Protein AF-A0A967PA92-F1 (afdb_monomer_lite)

pLDDT: mean 90.7, std 7.4, range [64.31, 98.38]

Structure (mmCIF, N/CA/C/O backbone):
data_AF-A0A967PA92-F1
#
_entry.id   AF-A0A967PA92-F1
#
loop_
_atom_site.group_PDB
_atom_site.id
_atom_site.type_symbol
_atom_site.label_atom_id
_atom_site.label_alt_id
_atom_site.label_comp_id
_atom_site.label_asym_id
_atom_site.label_entity_id
_atom_site.label_seq_id
_atom_site.pdbx_PDB_ins_code
_atom_site.Cartn_x
_atom_site.Cartn_y
_atom_site.Cartn_z
_atom_site.occupancy
_atom_site.B_iso_or_equiv
_atom_site.auth_seq_id
_atom_site.auth_comp_id
_atom_site.auth_asym_id
_atom_site.auth_atom_id
_atom_site.pdbx_PDB_model_num
ATOM 1 N N . VAL A 1 1 ? 5.724 5.501 8.986 1.00 80.69 1 VAL A N 1
ATOM 2 C CA . VAL A 1 1 ? 5.307 6.779 9.584 1.00 80.69 1 VAL A CA 1
ATOM 3 C C . VAL A 1 1 ? 6.358 7.820 9.243 1.00 80.69 1 VAL A C 1
ATOM 5 O O . VAL A 1 1 ? 7.495 7.648 9.671 1.00 80.69 1 VAL A O 1
ATOM 8 N N . PRO A 1 2 ? 6.026 8.821 8.412 1.00 82.19 2 PRO A N 1
ATOM 9 C CA . PRO A 1 2 ? 6.960 9.887 8.060 1.00 82.19 2 PRO A CA 1
ATOM 10 C C . PRO A 1 2 ? 7.237 10.781 9.272 1.00 82.19 2 PRO A C 1
ATOM 12 O O . PRO A 1 2 ? 6.297 11.214 9.942 1.00 82.19 2 PRO A O 1
ATOM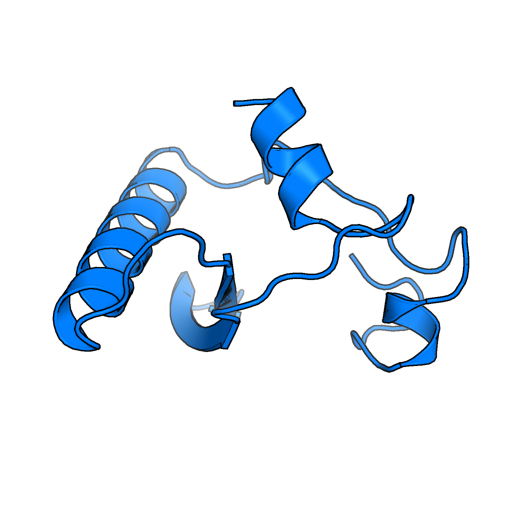 15 N N . LYS A 1 3 ? 8.509 11.106 9.534 1.00 82.00 3 LYS A N 1
ATOM 16 C CA . LYS A 1 3 ? 8.895 11.984 10.656 1.00 82.00 3 LYS A CA 1
ATOM 17 C C . LYS A 1 3 ? 8.390 13.425 10.483 1.00 82.00 3 LYS A C 1
ATOM 19 O O . LYS A 1 3 ? 8.134 14.109 11.466 1.00 82.00 3 LYS A O 1
ATOM 24 N N . ARG A 1 4 ? 8.187 13.868 9.237 1.00 78.06 4 ARG A N 1
ATOM 25 C CA . ARG A 1 4 ? 7.759 15.235 8.872 1.00 78.06 4 ARG A CA 1
ATOM 26 C C . ARG A 1 4 ? 6.243 15.382 8.673 1.00 78.06 4 ARG A C 1
ATOM 28 O O . ARG A 1 4 ? 5.784 16.359 8.095 1.00 78.06 4 ARG A O 1
ATOM 35 N N . GLY A 1 5 ? 5.451 14.403 9.117 1.00 78.81 5 GLY A N 1
ATOM 36 C CA . GLY A 1 5 ? 3.984 14.432 9.054 1.00 78.81 5 GLY A CA 1
ATOM 37 C C . GLY A 1 5 ? 3.375 14.048 7.699 1.00 78.81 5 GLY A C 1
ATOM 38 O O . GLY A 1 5 ? 2.282 13.482 7.684 1.00 78.81 5 GLY A O 1
ATOM 39 N N . PHE A 1 6 ? 4.082 14.260 6.584 1.00 83.50 6 PHE A N 1
ATOM 40 C CA . PHE A 1 6 ? 3.651 13.861 5.239 1.00 83.50 6 PHE A CA 1
ATOM 41 C C . PHE A 1 6 ? 4.687 12.965 4.543 1.00 83.50 6 PHE A C 1
ATOM 43 O O . PHE A 1 6 ? 5.881 13.065 4.815 1.00 83.50 6 PHE A O 1
ATOM 50 N N . TYR A 1 7 ? 4.229 12.065 3.665 1.00 82.25 7 TYR A N 1
ATOM 51 C CA . TYR A 1 7 ? 5.092 11.129 2.933 1.00 82.25 7 TYR A CA 1
ATOM 52 C C . TYR A 1 7 ? 5.517 11.714 1.577 1.00 82.25 7 TYR A C 1
ATOM 54 O O . TYR A 1 7 ? 5.085 11.264 0.513 1.00 82.25 7 TYR A O 1
ATOM 62 N N . ASP A 1 8 ? 6.322 12.776 1.643 1.00 84.50 8 ASP A N 1
ATOM 63 C CA . ASP A 1 8 ? 6.906 13.456 0.484 1.00 84.50 8 ASP A CA 1
ATOM 64 C C . ASP A 1 8 ? 8.122 12.705 -0.093 1.00 84.50 8 ASP A C 1
ATOM 66 O O . ASP A 1 8 ? 8.444 11.583 0.299 1.00 84.50 8 ASP A O 1
ATOM 70 N N . TYR A 1 9 ? 8.785 13.313 -1.079 1.00 83.94 9 TYR A N 1
ATOM 71 C CA . TYR A 1 9 ? 9.958 12.733 -1.733 1.00 83.94 9 TYR A CA 1
ATOM 72 C C . TYR A 1 9 ? 11.107 12.457 -0.751 1.00 83.94 9 TYR A C 1
ATOM 74 O O . TYR A 1 9 ? 11.715 11.391 -0.795 1.00 83.94 9 TYR A O 1
ATOM 82 N N . GLU A 1 10 ? 11.387 13.383 0.164 1.00 81.75 10 GLU A N 1
ATOM 83 C CA . GLU A 1 10 ? 12.459 13.225 1.147 1.00 81.75 10 GLU A CA 1
ATOM 84 C C . GLU A 1 10 ? 12.126 12.093 2.126 1.00 81.75 10 GLU A C 1
ATOM 86 O O . GLU A 1 10 ? 12.952 11.218 2.373 1.00 81.75 10 GLU A O 1
ATOM 91 N N . ALA A 1 11 ? 10.875 12.018 2.589 1.00 81.25 11 ALA A N 1
ATOM 92 C CA . ALA A 1 11 ? 10.394 10.918 3.418 1.00 81.25 11 ALA A CA 1
ATOM 93 C C . ALA A 1 11 ? 10.443 9.552 2.708 1.00 81.25 11 ALA A C 1
ATOM 95 O O . ALA A 1 11 ? 10.538 8.519 3.381 1.00 81.25 11 ALA A O 1
ATOM 96 N N . LYS A 1 12 ? 10.361 9.534 1.371 1.00 78.12 12 LYS A N 1
ATOM 97 C CA . LYS A 1 12 ? 10.438 8.325 0.536 1.00 78.12 12 LYS A CA 1
ATOM 98 C C . LYS A 1 12 ? 11.864 7.825 0.316 1.00 78.12 12 LYS A C 1
ATOM 100 O O . LYS A 1 12 ? 12.031 6.612 0.206 1.00 78.12 12 LYS A O 1
ATOM 105 N N . TYR A 1 13 ? 12.849 8.723 0.222 1.00 79.50 13 TYR A N 1
ATOM 106 C CA . TYR A 1 13 ? 14.186 8.376 -0.277 1.00 79.50 13 TYR A CA 1
ATOM 107 C C . TYR A 1 13 ? 15.348 8.642 0.681 1.00 79.50 13 TYR A C 1
ATOM 109 O O . TYR A 1 13 ? 16.426 8.088 0.474 1.00 79.50 13 TYR A O 1
ATOM 117 N N . SER A 1 14 ? 15.146 9.436 1.728 1.00 79.69 14 SER A N 1
ATOM 118 C CA . SER A 1 14 ? 16.168 9.652 2.749 1.00 79.69 14 SER A CA 1
ATOM 119 C C . SER A 1 14 ? 16.125 8.540 3.792 1.00 79.69 14 SER A C 1
ATOM 121 O O . SER A 1 14 ? 15.068 8.243 4.365 1.00 79.69 14 SER A O 1
ATOM 123 N N . ASP A 1 15 ? 17.289 7.952 4.069 1.00 64.31 15 ASP A N 1
ATOM 124 C CA . ASP A 1 15 ? 17.443 7.034 5.192 1.00 64.31 15 ASP A CA 1
ATOM 125 C C . ASP A 1 15 ? 17.051 7.738 6.496 1.00 64.31 15 ASP A C 1
ATOM 127 O O . ASP A 1 15 ? 17.326 8.920 6.703 1.00 64.31 15 ASP A O 1
ATOM 131 N N . ASP A 1 16 ? 16.351 7.004 7.360 1.00 73.62 16 ASP A N 1
ATOM 132 C CA . ASP A 1 16 ? 15.857 7.474 8.656 1.00 73.62 16 ASP A CA 1
ATOM 133 C C . ASP A 1 16 ? 14.743 8.552 8.610 1.00 73.62 16 ASP A C 1
ATOM 135 O O . ASP A 1 16 ? 14.326 9.061 9.648 1.00 73.62 16 ASP A O 1
ATOM 139 N N . ALA A 1 17 ? 14.163 8.883 7.450 1.00 77.81 17 ALA A N 1
ATOM 140 C CA . ALA A 1 17 ? 13.046 9.842 7.375 1.00 77.81 17 ALA A CA 1
ATOM 141 C C . ALA A 1 17 ? 11.657 9.219 7.647 1.00 77.81 17 ALA A C 1
ATOM 143 O O . ALA A 1 17 ? 10.701 9.928 7.989 1.00 77.81 17 ALA A O 1
ATOM 144 N N . THR A 1 18 ? 11.542 7.891 7.530 1.00 82.69 18 THR A N 1
ATOM 145 C CA . THR A 1 18 ? 10.285 7.150 7.704 1.00 82.69 18 THR A CA 1
ATOM 146 C C . THR A 1 18 ? 10.496 5.842 8.462 1.00 82.69 18 THR A C 1
ATOM 148 O O . THR A 1 18 ? 11.295 5.000 8.069 1.00 82.69 18 THR A O 1
ATOM 151 N N . GLU A 1 19 ? 9.692 5.620 9.501 1.00 86.50 19 GLU A N 1
ATOM 152 C CA . GLU A 1 19 ? 9.655 4.352 10.239 1.00 86.50 19 GLU A CA 1
ATOM 153 C C . GLU A 1 19 ? 8.701 3.346 9.571 1.00 86.50 19 GLU A C 1
ATOM 155 O O . GLU A 1 19 ? 7.549 3.679 9.281 1.00 86.50 19 GLU A O 1
ATOM 160 N N . LEU A 1 20 ? 9.122 2.097 9.370 1.00 87.06 20 LEU A N 1
ATOM 161 C CA . LEU A 1 20 ? 8.229 1.019 8.933 1.00 87.06 20 LEU A CA 1
ATOM 162 C C . LEU A 1 20 ? 7.702 0.237 10.140 1.00 87.06 20 LEU A C 1
ATOM 164 O O . LEU A 1 20 ? 8.449 -0.486 10.791 1.00 87.06 20 LEU A O 1
ATOM 168 N N . ILE A 1 21 ? 6.394 0.334 10.384 1.00 90.06 21 ILE A N 1
ATOM 169 C CA . ILE A 1 21 ? 5.691 -0.455 11.400 1.00 90.06 21 ILE A CA 1
ATOM 170 C C . ILE A 1 21 ? 5.005 -1.630 10.699 1.00 90.06 21 ILE A C 1
ATOM 172 O O . ILE A 1 21 ? 3.942 -1.463 10.099 1.00 90.06 21 ILE A O 1
ATOM 176 N N . ALA A 1 22 ? 5.629 -2.804 10.757 1.00 89.38 22 ALA A N 1
ATOM 177 C CA . ALA A 1 22 ? 5.131 -4.038 10.158 1.00 89.38 22 ALA A CA 1
ATOM 178 C C . ALA A 1 22 ? 5.254 -5.192 11.180 1.00 89.38 22 ALA A C 1
ATOM 180 O O . ALA A 1 22 ? 6.381 -5.527 11.548 1.00 89.38 22 ALA A O 1
ATOM 181 N N . PRO A 1 23 ? 4.135 -5.779 11.655 1.00 89.00 23 PRO A N 1
ATOM 182 C CA . PRO A 1 23 ? 2.757 -5.501 11.244 1.00 89.00 23 PRO A CA 1
ATOM 183 C C .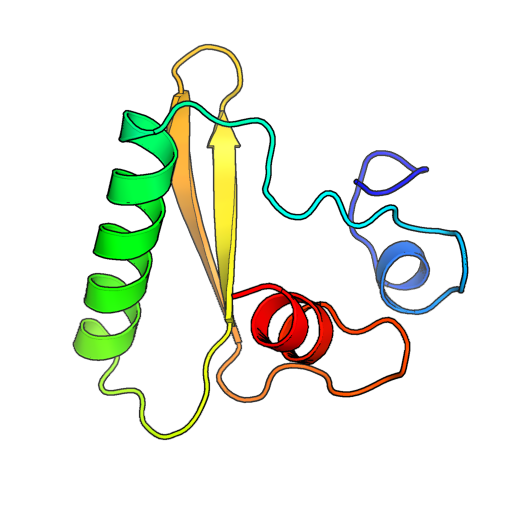 PRO A 1 23 ? 2.256 -4.131 11.723 1.00 89.00 23 PRO A C 1
ATOM 185 O O . PRO A 1 23 ? 2.638 -3.639 12.785 1.00 89.00 23 PRO A O 1
ATOM 188 N N . ALA A 1 24 ? 1.368 -3.516 10.938 1.00 92.12 24 ALA A N 1
ATOM 189 C CA . ALA A 1 24 ? 0.717 -2.271 11.329 1.00 92.12 24 ALA A CA 1
ATOM 190 C C . ALA A 1 24 ? -0.119 -2.483 12.605 1.00 92.12 24 ALA A C 1
ATOM 192 O O . ALA A 1 24 ? -0.780 -3.509 12.766 1.00 92.12 24 ALA A O 1
ATOM 193 N N . LYS A 1 25 ? -0.128 -1.489 13.500 1.00 92.56 25 LYS A N 1
ATOM 194 C CA . LYS A 1 25 ? -0.897 -1.509 14.758 1.00 92.56 25 LYS A CA 1
ATOM 195 C C . LYS A 1 25 ? -2.393 -1.284 14.490 1.00 92.56 25 LYS A C 1
ATOM 197 O O . LYS A 1 25 ? -2.931 -0.220 14.784 1.00 92.56 25 LYS A O 1
ATOM 202 N N . LEU A 1 26 ? -3.046 -2.273 13.884 1.00 92.44 26 LEU A N 1
ATOM 203 C CA . LEU A 1 26 ? -4.455 -2.261 13.486 1.00 92.44 26 LEU A CA 1
ATOM 204 C C . LEU A 1 26 ? -5.187 -3.478 14.063 1.00 92.44 26 LEU A C 1
ATOM 206 O O . LEU A 1 26 ? -4.584 -4.521 14.316 1.00 92.44 26 LEU A O 1
ATOM 210 N N . SER A 1 27 ? -6.503 -3.359 14.260 1.00 94.81 27 SER A N 1
ATOM 211 C CA . SER A 1 27 ? -7.317 -4.506 14.667 1.00 94.81 27 SER A CA 1
ATOM 212 C C . SER A 1 27 ? -7.348 -5.560 13.557 1.00 94.81 27 SER A C 1
ATOM 214 O O . SER A 1 27 ? -7.316 -5.233 12.369 1.00 94.81 27 SER A O 1
ATOM 216 N N . ARG A 1 28 ? -7.494 -6.836 13.932 1.00 95.31 28 ARG A N 1
ATOM 217 C CA . ARG A 1 28 ? -7.589 -7.948 12.969 1.00 95.31 28 ARG A CA 1
ATOM 218 C C . ARG A 1 28 ? -8.691 -7.729 11.925 1.00 95.31 28 ARG A C 1
ATOM 220 O O . ARG A 1 28 ? -8.511 -8.080 10.763 1.00 95.31 28 ARG A O 1
ATOM 227 N N . GLN A 1 29 ? -9.805 -7.119 12.331 1.00 95.44 29 GLN A N 1
ATOM 228 C CA . GLN A 1 29 ? -10.925 -6.798 11.448 1.00 95.44 29 GLN A CA 1
ATOM 229 C C . GLN A 1 29 ? -10.547 -5.752 10.389 1.00 95.44 29 GLN A C 1
ATOM 231 O O . GLN A 1 29 ? -10.846 -5.944 9.212 1.00 95.44 29 GLN A O 1
ATOM 236 N N . ILE A 1 30 ? -9.867 -4.669 10.786 1.00 95.50 30 ILE A N 1
ATOM 237 C CA . ILE A 1 30 ? -9.409 -3.634 9.846 1.00 95.50 30 ILE A CA 1
ATOM 238 C C . ILE A 1 30 ? -8.341 -4.209 8.914 1.00 95.50 30 ILE A C 1
ATOM 240 O O . ILE A 1 30 ? -8.425 -4.005 7.705 1.00 95.50 30 ILE A O 1
ATOM 244 N N . THR A 1 31 ? -7.388 -4.979 9.448 1.00 95.62 31 THR A N 1
ATOM 245 C CA . THR A 1 31 ? -6.346 -5.641 8.651 1.00 95.62 31 THR A CA 1
ATOM 246 C C . THR A 1 31 ? -6.951 -6.541 7.576 1.00 95.62 31 THR A C 1
ATOM 248 O O . THR A 1 31 ? -6.598 -6.409 6.406 1.00 95.62 31 THR A O 1
ATOM 251 N N . LYS A 1 32 ? -7.919 -7.396 7.935 1.00 96.94 32 LYS A N 1
ATOM 252 C CA . LYS A 1 32 ? -8.595 -8.269 6.965 1.00 96.94 32 LYS A CA 1
ATOM 253 C C . LYS A 1 32 ? -9.334 -7.466 5.893 1.00 96.94 32 LYS A C 1
ATOM 255 O O . LYS A 1 32 ? -9.238 -7.787 4.715 1.00 96.94 32 LYS A O 1
ATOM 260 N N . LYS A 1 33 ? -10.015 -6.385 6.287 1.00 97.25 33 LYS A N 1
ATOM 261 C CA . LYS A 1 33 ? -10.725 -5.504 5.351 1.00 97.25 33 LYS A CA 1
ATOM 262 C C . LYS A 1 33 ? -9.777 -4.818 4.362 1.00 97.25 33 LYS A C 1
ATOM 264 O O . LYS A 1 33 ? -10.100 -4.743 3.183 1.00 97.25 33 LYS A O 1
ATOM 269 N N . LEU A 1 34 ? -8.614 -4.343 4.815 1.00 97.44 34 LEU A N 1
ATOM 270 C CA . LEU A 1 34 ? -7.588 -3.762 3.938 1.00 97.44 34 LEU A CA 1
ATOM 271 C C . LEU A 1 34 ? -7.062 -4.786 2.929 1.00 97.44 34 LEU A C 1
ATOM 273 O O . LEU A 1 34 ? -6.965 -4.469 1.748 1.00 97.44 34 LEU A O 1
ATOM 277 N N . GLN A 1 35 ? -6.774 -6.012 3.377 1.00 97.19 35 GLN A N 1
ATOM 278 C CA . GLN A 1 35 ? -6.327 -7.101 2.503 1.00 97.19 35 GLN A CA 1
ATOM 279 C C . GLN A 1 35 ? -7.380 -7.437 1.437 1.00 97.19 35 GLN A C 1
ATOM 281 O O . GLN A 1 35 ? -7.046 -7.545 0.260 1.00 97.19 35 GLN A O 1
ATOM 286 N N . ASP A 1 36 ? -8.654 -7.529 1.826 1.00 98.38 36 ASP A N 1
ATOM 287 C CA . ASP A 1 36 ? -9.751 -7.817 0.895 1.00 98.38 36 ASP A CA 1
ATOM 288 C C . ASP A 1 36 ? -9.929 -6.705 -0.147 1.00 98.38 36 ASP A C 1
ATOM 290 O O . ASP A 1 36 ? -10.065 -6.990 -1.338 1.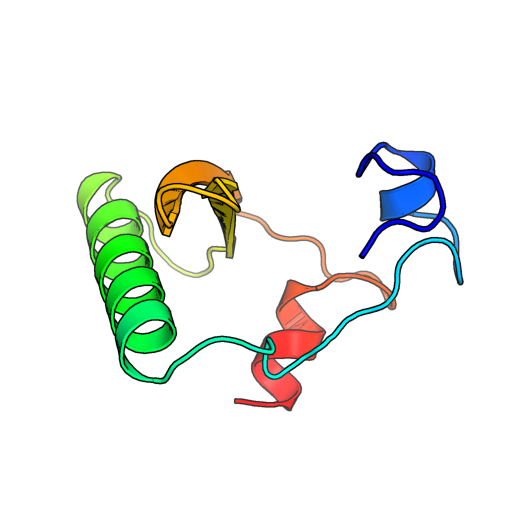00 98.38 36 ASP A O 1
ATOM 294 N N . ILE A 1 37 ? -9.866 -5.436 0.278 1.00 98.25 37 ILE A N 1
ATOM 295 C CA . ILE A 1 37 ? -9.935 -4.291 -0.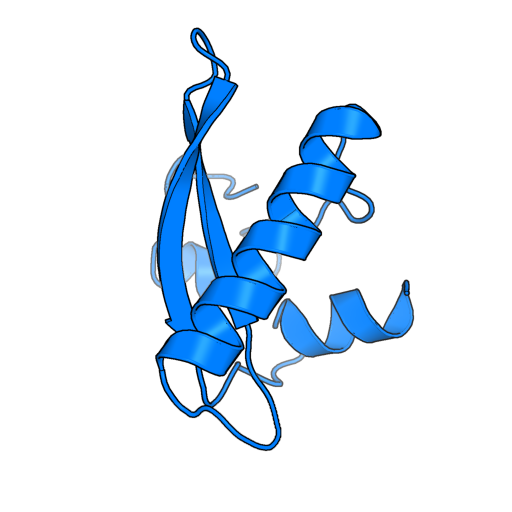640 1.00 98.25 37 ILE A CA 1
ATOM 296 C C . ILE A 1 37 ? -8.720 -4.273 -1.573 1.00 98.25 37 ILE A C 1
ATOM 298 O O . ILE A 1 37 ? -8.884 -4.014 -2.761 1.00 98.25 37 ILE A O 1
ATOM 302 N N . ALA A 1 38 ? -7.517 -4.571 -1.071 1.00 98.00 38 ALA A N 1
ATOM 303 C CA . ALA A 1 38 ? -6.302 -4.604 -1.882 1.00 98.00 38 ALA A CA 1
ATOM 304 C C . ALA A 1 38 ? -6.411 -5.639 -3.010 1.00 98.00 38 ALA A C 1
ATOM 306 O O . ALA A 1 38 ? -6.156 -5.316 -4.169 1.00 98.00 38 ALA A O 1
ATOM 307 N N . VAL A 1 39 ? -6.860 -6.858 -2.686 1.00 98.12 39 VAL A N 1
ATOM 308 C CA . VAL A 1 39 ? -7.073 -7.928 -3.673 1.00 98.12 39 VAL A CA 1
ATOM 309 C C . VAL A 1 39 ? -8.165 -7.548 -4.672 1.00 98.12 39 VAL A C 1
ATOM 311 O O . VAL A 1 39 ? -8.000 -7.773 -5.871 1.00 98.12 39 VAL A O 1
ATOM 314 N N . ALA A 1 40 ? -9.273 -6.965 -4.205 1.00 98.31 40 ALA A N 1
ATOM 315 C CA . ALA A 1 40 ? -10.361 -6.538 -5.079 1.00 98.31 40 ALA A CA 1
ATOM 316 C C . ALA A 1 40 ? -9.920 -5.432 -6.050 1.00 98.31 40 ALA A C 1
ATOM 318 O O . ALA A 1 40 ? -10.178 -5.542 -7.244 1.00 98.31 40 ALA A O 1
ATOM 319 N N . ALA A 1 41 ? -9.216 -4.406 -5.563 1.00 98.00 41 ALA A N 1
ATOM 320 C CA . ALA A 1 41 ? -8.727 -3.304 -6.386 1.00 98.00 41 ALA A CA 1
ATOM 321 C C . ALA A 1 41 ? -7.695 -3.781 -7.421 1.00 98.00 41 ALA A C 1
ATOM 323 O O . ALA A 1 41 ? -7.776 -3.397 -8.584 1.00 98.00 41 ALA A O 1
ATOM 324 N N . TYR A 1 42 ? -6.781 -4.673 -7.026 1.00 98.31 42 TYR A N 1
ATOM 325 C CA . TYR A 1 42 ? -5.789 -5.256 -7.933 1.00 98.31 42 TYR A CA 1
ATOM 326 C C . TYR A 1 42 ? -6.445 -6.035 -9.084 1.00 98.31 42 TYR A C 1
ATOM 328 O O . TYR A 1 42 ? -6.087 -5.849 -10.244 1.00 98.31 42 TYR A O 1
ATOM 336 N N . LYS A 1 43 ? -7.456 -6.859 -8.772 1.00 97.88 43 LYS A N 1
ATOM 337 C CA . LYS A 1 43 ? -8.224 -7.609 -9.779 1.00 97.88 43 LYS A CA 1
ATOM 338 C C . LYS A 1 43 ? -9.086 -6.703 -10.658 1.00 97.88 43 LYS A C 1
ATOM 340 O O . LYS A 1 43 ? -9.183 -6.940 -11.854 1.00 97.88 43 LYS A O 1
ATOM 345 N N . ALA A 1 44 ? -9.715 -5.681 -10.080 1.00 97.94 44 ALA A N 1
ATOM 346 C CA . ALA A 1 44 ? -10.590 -4.766 -10.813 1.00 97.94 44 ALA A CA 1
ATOM 347 C C . ALA A 1 44 ? -9.841 -3.941 -11.872 1.00 97.94 44 ALA A C 1
ATOM 349 O O . ALA A 1 44 ? -10.442 -3.540 -12.863 1.00 97.94 44 ALA A O 1
ATOM 350 N N . LEU A 1 45 ? -8.544 -3.700 -11.665 1.00 97.12 45 LEU A N 1
ATOM 351 C CA . LEU A 1 45 ? -7.672 -3.014 -12.619 1.00 97.12 45 LEU A CA 1
ATOM 352 C C . LEU A 1 45 ? -6.917 -3.969 -13.556 1.00 97.12 45 LEU A C 1
ATOM 354 O O . LEU A 1 45 ? -5.977 -3.530 -14.211 1.00 97.12 45 LEU A O 1
ATOM 358 N N . ASP A 1 46 ? -7.284 -5.255 -13.581 1.00 97.56 46 ASP A N 1
ATOM 359 C CA . ASP A 1 46 ? -6.636 -6.297 -14.394 1.00 97.56 46 ASP A CA 1
ATOM 360 C C . ASP A 1 46 ? -5.101 -6.319 -14.240 1.00 97.56 46 ASP A C 1
ATOM 362 O O . ASP A 1 46 ? -4.333 -6.504 -15.184 1.00 97.56 46 ASP A O 1
ATOM 366 N N . CYS A 1 47 ? -4.624 -6.058 -13.018 1.00 97.25 47 CYS A N 1
ATOM 367 C CA . CYS A 1 47 ? -3.195 -6.037 -12.740 1.00 97.25 47 CYS A CA 1
ATOM 368 C C . CYS A 1 47 ? -2.615 -7.458 -12.749 1.00 97.25 47 CYS A C 1
ATOM 370 O O . CYS A 1 47 ? -3.272 -8.432 -12.374 1.00 97.25 47 CYS A O 1
ATOM 372 N N . SER A 1 48 ? -1.337 -7.569 -13.114 1.00 96.56 48 SER A N 1
ATOM 373 C CA . SER A 1 48 ? -0.598 -8.831 -13.120 1.00 96.56 48 SER A CA 1
ATOM 374 C C . SER A 1 48 ? 0.826 -8.653 -12.586 1.00 96.56 48 SER A C 1
ATOM 376 O O . SER A 1 48 ? 1.372 -7.547 -12.561 1.00 96.56 48 SER A O 1
ATOM 378 N N . GLY A 1 49 ? 1.427 -9.747 -12.112 1.00 95.81 49 GLY A N 1
ATOM 379 C CA . GLY A 1 49 ? 2.758 -9.737 -11.509 1.00 95.81 49 GLY A CA 1
ATOM 380 C C . GLY A 1 49 ? 2.770 -9.174 -10.085 1.00 95.81 49 GLY A C 1
ATOM 381 O O . GLY A 1 49 ? 2.454 -9.886 -9.135 1.00 95.81 49 GLY A O 1
ATOM 382 N N . LEU A 1 50 ? 3.200 -7.919 -9.933 1.00 94.50 50 LEU A N 1
ATOM 383 C CA . LEU A 1 50 ? 3.440 -7.272 -8.638 1.00 94.50 50 LEU A CA 1
ATOM 384 C C . LEU A 1 50 ? 2.492 -6.083 -8.449 1.00 94.50 50 LEU A C 1
ATOM 386 O O . LEU A 1 50 ? 1.976 -5.514 -9.410 1.00 94.50 50 LEU A O 1
ATOM 390 N N . GLY A 1 51 ? 2.269 -5.687 -7.198 1.00 95.88 51 GLY A N 1
ATOM 391 C CA . GLY A 1 51 ? 1.526 -4.470 -6.894 1.00 95.88 51 GLY A CA 1
ATOM 392 C C . GLY A 1 51 ? 1.588 -4.089 -5.427 1.00 95.88 51 GLY A C 1
ATOM 393 O O . GLY A 1 51 ? 1.425 -4.936 -4.551 1.00 95.88 51 GLY A O 1
ATOM 394 N N . ARG A 1 52 ? 1.787 -2.798 -5.155 1.00 97.31 52 ARG A N 1
ATOM 395 C CA . ARG A 1 52 ? 1.612 -2.215 -3.820 1.00 97.31 52 ARG A CA 1
ATOM 396 C C . ARG A 1 52 ? 0.387 -1.310 -3.830 1.00 97.31 52 ARG A C 1
ATOM 398 O O . ARG A 1 52 ? 0.333 -0.366 -4.614 1.00 97.31 52 ARG A O 1
ATOM 405 N N . ILE A 1 53 ? -0.579 -1.600 -2.966 1.00 97.69 53 ILE A N 1
ATOM 406 C CA . ILE A 1 53 ? -1.786 -0.793 -2.799 1.00 97.69 53 ILE A CA 1
ATOM 407 C C . ILE A 1 53 ? -1.602 0.056 -1.545 1.00 97.69 53 ILE A C 1
ATOM 409 O O . ILE A 1 53 ? -1.456 -0.486 -0.447 1.00 97.69 53 ILE A O 1
ATOM 413 N N . ASP A 1 54 ? -1.619 1.373 -1.718 1.00 96.88 54 ASP A N 1
ATOM 414 C CA . ASP A 1 54 ? -1.451 2.317 -0.622 1.00 96.88 54 ASP A CA 1
ATOM 415 C C . ASP A 1 54 ? -2.822 2.809 -0.152 1.00 96.88 54 ASP A C 1
ATOM 417 O O . ASP A 1 54 ? -3.699 3.161 -0.947 1.00 96.88 54 ASP A O 1
ATOM 421 N N . PHE A 1 55 ? -3.012 2.833 1.165 1.00 97.25 55 PHE A N 1
ATOM 422 C CA . PHE A 1 55 ? -4.278 3.187 1.798 1.00 97.25 55 PHE A CA 1
ATOM 423 C C . PHE A 1 55 ? -4.136 4.409 2.695 1.00 97.25 55 PHE A C 1
ATOM 425 O O . PHE A 1 55 ? -3.120 4.598 3.365 1.00 97.25 55 PHE A O 1
ATOM 432 N N . LEU A 1 56 ? -5.217 5.180 2.786 1.00 96.12 56 LEU A N 1
ATOM 433 C CA . LEU A 1 56 ? -5.416 6.194 3.814 1.00 96.12 56 LEU A CA 1
ATOM 434 C C . LEU A 1 56 ? -6.581 5.766 4.707 1.00 96.12 56 LEU A C 1
ATOM 436 O O . LEU A 1 56 ? -7.605 5.283 4.224 1.00 96.12 56 LEU A O 1
ATOM 440 N N . ILE A 1 57 ? -6.430 5.938 6.019 1.00 94.62 57 ILE A N 1
ATOM 441 C CA . ILE A 1 57 ? -7.479 5.627 6.994 1.00 94.62 57 ILE A CA 1
ATOM 442 C C . ILE A 1 57 ? -7.754 6.880 7.811 1.00 94.62 57 ILE A C 1
ATOM 444 O O . ILE A 1 57 ? -6.847 7.431 8.440 1.00 94.62 57 ILE A O 1
ATOM 448 N N . ASP A 1 58 ? -9.010 7.314 7.824 1.00 94.38 58 ASP A N 1
ATOM 449 C CA . ASP A 1 58 ? -9.434 8.384 8.716 1.00 94.38 58 ASP A CA 1
ATOM 450 C C . ASP A 1 58 ? -9.417 7.897 10.174 1.00 94.38 58 ASP A C 1
ATOM 452 O O . ASP A 1 58 ? -10.053 6.901 10.520 1.00 94.38 58 ASP A O 1
ATOM 456 N N . LYS A 1 59 ? -8.702 8.608 11.051 1.00 89.06 59 LYS A N 1
ATOM 457 C CA . LYS A 1 59 ? -8.476 8.169 12.440 1.00 89.06 59 LYS A CA 1
ATOM 458 C C . LYS A 1 59 ? -9.743 8.176 13.301 1.00 89.06 59 LYS A C 1
ATOM 460 O O . LYS A 1 59 ? -9.781 7.451 14.290 1.00 89.06 59 LYS A O 1
ATOM 465 N N . LYS A 1 60 ? -10.747 8.996 12.964 1.00 92.88 60 LYS A N 1
ATOM 466 C CA . LYS A 1 60 ? -11.976 9.147 13.763 1.00 92.88 60 LYS A CA 1
ATOM 467 C C . LYS A 1 60 ? -13.047 8.142 13.348 1.00 92.88 60 LYS A C 1
ATOM 469 O O . LYS A 1 60 ? -13.584 7.429 14.184 1.00 92.88 60 LYS A O 1
ATOM 474 N N . SER A 1 61 ? -13.347 8.090 12.055 1.00 94.88 61 SER A N 1
ATOM 475 C CA . SER A 1 61 ? -14.394 7.246 11.471 1.00 94.88 61 SER A CA 1
ATOM 476 C C . SER A 1 61 ? -13.916 5.847 11.084 1.00 94.88 61 SER A C 1
ATOM 478 O O . SER A 1 61 ? -14.739 4.999 10.753 1.00 94.88 61 SER A O 1
ATOM 480 N N . GLN A 1 62 ? -12.598 5.608 11.065 1.00 92.88 62 GLN A N 1
ATOM 481 C CA . GLN A 1 62 ? -11.976 4.389 10.530 1.00 92.88 62 GLN A CA 1
ATOM 482 C C . GLN A 1 62 ? -12.350 4.100 9.068 1.00 92.88 62 GLN A C 1
ATOM 484 O O . GLN A 1 62 ? -12.226 2.968 8.589 1.00 92.88 62 GLN A O 1
ATOM 489 N N . LYS A 1 63 ? -12.800 5.121 8.328 1.00 95.88 63 LYS A N 1
ATOM 490 C CA . LYS A 1 63 ? -13.094 4.988 6.905 1.00 95.88 63 LYS A CA 1
ATOM 491 C C . LYS A 1 63 ? -11.790 4.788 6.134 1.00 95.88 63 LYS A C 1
ATOM 493 O O . LYS A 1 63 ? -10.834 5.541 6.307 1.00 95.88 63 LYS A O 1
ATOM 498 N N . ILE A 1 64 ? -11.777 3.749 5.304 1.00 97.00 64 ILE A N 1
ATOM 499 C CA . ILE A 1 64 ? -10.641 3.339 4.477 1.00 97.00 64 ILE A CA 1
ATOM 500 C C . ILE A 1 64 ? -10.813 3.938 3.084 1.00 97.00 64 ILE A C 1
ATOM 502 O O . ILE A 1 64 ? -11.894 3.847 2.500 1.00 97.00 64 ILE A O 1
ATOM 506 N N . TYR A 1 65 ? -9.732 4.491 2.553 1.00 97.50 65 TYR A N 1
ATOM 507 C CA . TYR A 1 65 ? -9.628 5.009 1.199 1.00 97.50 65 TYR A CA 1
ATOM 508 C C . TYR A 1 65 ? -8.462 4.314 0.497 1.00 97.50 65 TYR A C 1
ATOM 510 O O . TYR A 1 65 ? -7.369 4.222 1.059 1.00 97.50 65 TYR A O 1
ATOM 518 N N . VAL A 1 66 ? -8.691 3.828 -0.723 1.00 97.50 66 VAL A N 1
ATOM 519 C CA . VAL A 1 66 ? -7.600 3.427 -1.620 1.00 97.50 66 VAL A CA 1
ATOM 520 C C . VAL A 1 66 ? -6.986 4.716 -2.151 1.00 97.50 66 VAL A C 1
ATOM 522 O O . VAL A 1 66 ? -7.690 5.503 -2.778 1.00 97.50 66 VAL A O 1
ATOM 525 N N . SER A 1 67 ? -5.713 4.958 -1.844 1.00 96.81 67 SER A N 1
ATOM 526 C CA . SER A 1 67 ? -5.006 6.151 -2.310 1.00 96.81 67 SER A 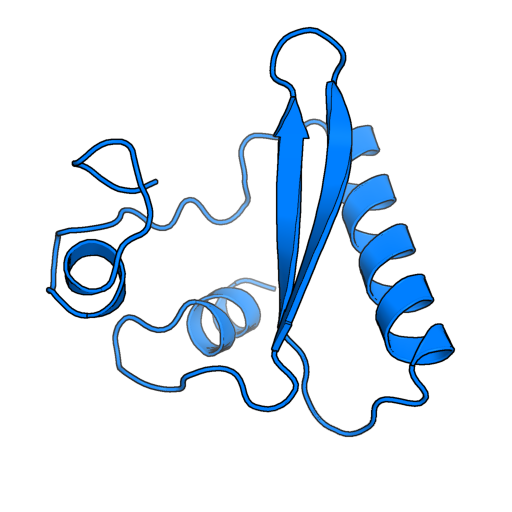CA 1
ATOM 527 C C . SER A 1 67 ? -4.519 5.947 -3.736 1.00 96.81 67 SER A C 1
ATOM 529 O O . SER A 1 67 ? -4.856 6.716 -4.627 1.00 96.81 67 SER A O 1
ATOM 531 N N . GLU A 1 68 ? -3.727 4.897 -3.943 1.00 96.69 68 GLU A N 1
ATOM 532 C CA . GLU A 1 68 ? -3.115 4.586 -5.230 1.00 96.69 68 GLU A CA 1
ATOM 533 C C . GLU A 1 68 ? -2.718 3.109 -5.309 1.00 96.69 68 GLU A C 1
ATOM 535 O O . GLU A 1 68 ? -2.604 2.411 -4.295 1.00 96.69 68 GLU A O 1
ATOM 540 N N . ILE A 1 69 ? -2.480 2.651 -6.536 1.00 97.12 69 ILE A N 1
ATOM 541 C CA . ILE A 1 69 ? -1.866 1.359 -6.830 1.00 97.12 69 ILE A CA 1
ATOM 542 C C . ILE A 1 69 ? -0.550 1.625 -7.553 1.00 97.12 69 ILE A C 1
ATOM 544 O O . ILE A 1 69 ? -0.510 2.326 -8.559 1.00 97.12 69 ILE A O 1
ATOM 548 N N . ASN A 1 70 ? 0.523 1.033 -7.041 1.00 96.75 70 ASN A N 1
ATOM 549 C CA . ASN A 1 70 ? 1.850 1.058 -7.635 1.00 96.75 70 ASN A CA 1
ATOM 550 C C . ASN A 1 70 ? 2.118 -0.314 -8.271 1.00 96.75 70 ASN A C 1
ATOM 552 O O . ASN A 1 70 ? 2.431 -1.271 -7.560 1.00 96.75 70 ASN A O 1
ATOM 556 N N . THR A 1 71 ? 1.978 -0.416 -9.595 1.00 96.00 71 THR A N 1
ATOM 557 C CA . THR A 1 71 ? 2.183 -1.662 -10.367 1.00 96.00 71 THR A CA 1
ATOM 558 C C . THR A 1 71 ? 3.657 -2.053 -10.491 1.00 96.00 71 THR A C 1
ATOM 560 O O . THR A 1 71 ? 3.980 -3.227 -10.634 1.00 96.00 71 THR A O 1
ATOM 563 N N . ILE A 1 72 ? 4.561 -1.079 -10.359 1.00 94.75 72 ILE A N 1
ATOM 564 C CA . ILE A 1 72 ? 6.005 -1.291 -10.227 1.00 94.75 72 ILE A CA 1
ATOM 565 C C . ILE A 1 72 ? 6.442 -0.636 -8.912 1.00 94.75 72 ILE A C 1
ATOM 567 O O . ILE A 1 72 ? 6.797 0.545 -8.890 1.00 94.75 72 ILE A O 1
ATOM 571 N N . PRO A 1 73 ? 6.348 -1.347 -7.778 1.00 93.31 73 PRO A N 1
ATOM 572 C CA . PRO A 1 73 ? 6.795 -0.795 -6.510 1.00 93.31 73 PRO A CA 1
ATOM 573 C C . PRO A 1 73 ? 8.322 -0.658 -6.487 1.00 93.31 73 PRO A C 1
ATOM 575 O O . PRO A 1 73 ? 9.036 -1.390 -7.165 1.00 93.31 73 PRO A O 1
ATOM 578 N N . GLY A 1 74 ? 8.834 0.273 -5.680 1.00 90.38 74 GLY A N 1
ATOM 579 C CA . GLY A 1 74 ? 10.277 0.423 -5.482 1.00 90.38 74 GLY A CA 1
ATOM 580 C C . GLY A 1 74 ? 10.918 -0.807 -4.823 1.00 90.38 74 GLY A C 1
ATOM 581 O O . GLY A 1 74 ? 10.288 -1.480 -4.003 1.00 90.38 74 GLY A O 1
ATOM 582 N N . PHE A 1 75 ? 12.188 -1.053 -5.156 1.00 91.50 75 PHE A N 1
ATOM 583 C CA . PHE A 1 75 ? 13.034 -2.131 -4.615 1.00 91.50 75 PHE A CA 1
ATOM 584 C C . PHE A 1 75 ? 14.368 -1.612 -4.040 1.00 91.50 75 PHE A C 1
ATOM 586 O O . PHE A 1 75 ? 15.351 -2.339 -3.949 1.00 91.50 75 PHE A O 1
ATOM 593 N N . THR A 1 76 ? 14.428 -0.338 -3.647 1.00 84.12 76 THR A N 1
ATOM 594 C CA . THR A 1 76 ? 15.584 0.209 -2.914 1.00 84.12 76 THR A CA 1
ATOM 595 C C . THR A 1 76 ? 15.650 -0.361 -1.490 1.00 84.12 76 THR A C 1
ATOM 597 O O . THR A 1 76 ? 14.658 -0.885 -0.983 1.00 84.12 76 THR A O 1
ATOM 600 N N . GLN A 1 77 ? 16.781 -0.194 -0.794 1.00 79.06 77 GLN A N 1
ATOM 601 C CA . GLN A 1 77 ? 16.966 -0.677 0.589 1.00 79.06 77 GLN A CA 1
ATOM 602 C C . GLN A 1 77 ? 15.919 -0.159 1.591 1.00 79.06 77 GLN A C 1
ATOM 604 O O . GLN A 1 77 ? 15.679 -0.779 2.626 1.00 79.06 77 GLN A O 1
ATOM 609 N N . ILE A 1 78 ? 15.267 0.964 1.297 1.00 81.12 78 ILE A N 1
ATOM 610 C CA . ILE A 1 78 ? 14.213 1.565 2.128 1.00 81.12 78 ILE A CA 1
ATOM 611 C C . ILE A 1 78 ? 12.802 1.327 1.593 1.00 81.12 78 ILE A C 1
ATOM 613 O O . ILE A 1 78 ? 11.829 1.691 2.251 1.00 81.12 78 ILE A O 1
ATOM 617 N N . SER A 1 79 ? 12.670 0.687 0.431 1.00 85.25 79 SER A N 1
ATOM 618 C CA . SER A 1 79 ? 11.373 0.449 -0.186 1.00 85.25 79 SER A CA 1
ATOM 619 C C . SER A 1 79 ? 10.509 -0.499 0.643 1.00 85.25 79 SER A C 1
ATOM 621 O O . SER A 1 79 ? 10.956 -1.537 1.130 1.00 85.25 79 SER A O 1
ATOM 623 N N . MET A 1 80 ? 9.230 -0.145 0.772 1.00 87.38 80 MET A N 1
ATOM 624 C CA . MET A 1 80 ? 8.290 -0.871 1.629 1.00 87.38 80 MET A CA 1
ATOM 625 C C . MET A 1 80 ? 7.926 -2.253 1.080 1.00 87.38 80 MET A C 1
ATOM 627 O O . MET A 1 80 ? 7.726 -3.173 1.861 1.00 87.38 80 MET A O 1
ATOM 631 N N . TYR A 1 81 ? 7.848 -2.417 -0.244 1.00 91.94 81 TYR A N 1
ATOM 632 C CA . TYR A 1 81 ? 7.381 -3.661 -0.863 1.00 91.94 81 TYR A CA 1
ATOM 633 C C . TYR A 1 81 ? 8.221 -4.894 -0.478 1.00 91.94 81 TYR A C 1
ATOM 635 O O . TYR A 1 81 ? 7.650 -5.799 0.130 1.00 91.94 81 TYR A O 1
ATOM 643 N N . PRO A 1 82 ? 9.548 -4.945 -0.724 1.00 90.75 82 PRO A N 1
ATOM 644 C CA . PRO A 1 82 ? 10.356 -6.106 -0.335 1.00 90.75 82 PRO A CA 1
ATOM 645 C C . PRO A 1 82 ? 10.341 -6.353 1.183 1.00 90.75 82 PRO A C 1
ATOM 647 O O . PRO A 1 82 ? 10.146 -7.481 1.624 1.00 90.75 82 PRO A O 1
ATOM 650 N N . LYS A 1 83 ? 10.413 -5.287 1.993 1.00 89.31 83 LYS A N 1
ATOM 651 C CA . LYS A 1 83 ? 10.375 -5.366 3.465 1.00 89.31 83 LYS A CA 1
ATOM 652 C C . LYS A 1 83 ? 9.066 -5.908 4.041 1.00 89.31 83 LYS A C 1
ATOM 654 O O . LYS A 1 83 ? 9.051 -6.375 5.181 1.00 89.31 83 LYS A O 1
ATOM 659 N N . LEU A 1 84 ? 7.951 -5.737 3.332 1.00 91.50 84 LEU A N 1
ATOM 660 C CA . LEU A 1 84 ? 6.669 -6.317 3.727 1.00 91.50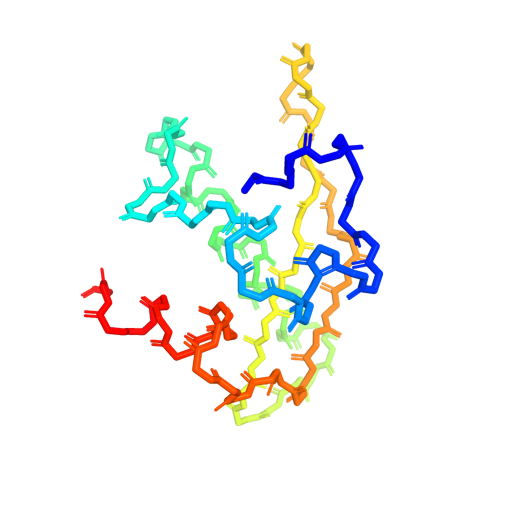 84 LEU A CA 1
ATOM 661 C C . LEU A 1 84 ? 6.646 -7.810 3.403 1.00 91.50 84 LEU A C 1
ATOM 663 O O . LEU A 1 84 ? 6.242 -8.584 4.262 1.00 91.50 84 LEU A O 1
ATOM 667 N N . TRP A 1 85 ? 7.157 -8.209 2.233 1.00 90.12 85 TRP A N 1
ATOM 668 C CA . TRP A 1 85 ? 7.250 -9.618 1.850 1.00 90.12 85 TRP A CA 1
ATOM 669 C C . TRP A 1 85 ? 8.136 -10.440 2.794 1.00 90.12 85 TRP A C 1
ATOM 671 O O . TRP A 1 85 ? 7.740 -11.530 3.193 1.00 90.12 85 TRP A O 1
ATOM 681 N N . GLU A 1 86 ? 9.271 -9.892 3.236 1.00 88.94 86 GLU A N 1
ATOM 682 C CA . GLU A 1 86 ? 10.157 -10.521 4.234 1.00 88.94 86 GLU A CA 1
ATOM 683 C C . GLU A 1 86 ? 9.483 -10.797 5.591 1.00 88.94 86 GLU A C 1
ATOM 685 O O . GLU A 1 86 ? 9.975 -11.614 6.365 1.00 88.94 86 GLU A O 1
ATOM 690 N N . ARG A 1 87 ? 8.379 -10.105 5.903 1.00 85.12 87 ARG A N 1
ATOM 691 C CA . ARG A 1 87 ? 7.659 -10.200 7.184 1.00 85.12 87 ARG A CA 1
ATOM 692 C C . ARG A 1 87 ? 6.279 -10.865 7.070 1.00 85.12 87 ARG A C 1
ATOM 694 O O . ARG A 1 87 ? 5.499 -10.754 8.019 1.00 85.12 87 ARG A O 1
ATOM 701 N N . SER A 1 88 ? 5.960 -11.457 5.916 1.00 75.12 88 SER A N 1
ATOM 702 C CA . SER A 1 88 ? 4.641 -12.053 5.614 1.00 75.12 88 SER A CA 1
ATOM 703 C C . SER A 1 88 ? 4.386 -13.353 6.355 1.00 75.12 88 SER A C 1
ATOM 705 O O . SER A 1 88 ? 5.353 -14.126 6.523 1.00 75.12 88 SER A O 1
#

Sequence (88 aa):
VPKRGFYDYEAKYSDDATELIAPAKLSRQITKKLQDIAVAAYKALDCSGLGRIDFLIDKKSQKIYVSEINTIPGFTQISMYPKLWERS

Secondary structure (DSSP, 8-state):
-BTTSS--HHHHHSTTSB---SS-S--HHHHHHHHHHHHHHHHHTT--S--EEEEEE-TTT--EEEEEEESS---STT-HHHHHHTT-

Foldseek 3Di:
DAPVPDCDPCCQPPPPRDDDDPVDPDDPVLVVVVVVVVVVVCVVVVADDDKDFDWDADPPPRDIDGPDIDSPFDDPPRTPRVVNVVRD

Radius of gyration: 13.51 Å; chains: 1; bounding box: 32×27×29 Å